Protein AF-A0A382R5F6-F1 (afdb_monomer)

Secondary structure (DSSP, 8-state):
------S----TT-S-SS---------TTS-HHHHHHHHHHHTGGG-SS-----EE-SS-EE-

InterPro domains:
  IPR017932 Glutamine amidotransferase type 2 domain [PS51278] (20-63)
  IPR029055 Nucleophile aminohydrolases, N-terminal [G3DSA:3.60.20.10] (20-60)
  IPR029055 Nucleophile aminohydrolases, N-terminal [SSF56235] (20-60)

pLDDT: mean 81.96, std 16.55, range [43.88, 97.06]

Foldseek 3Di:
DDDDDPPP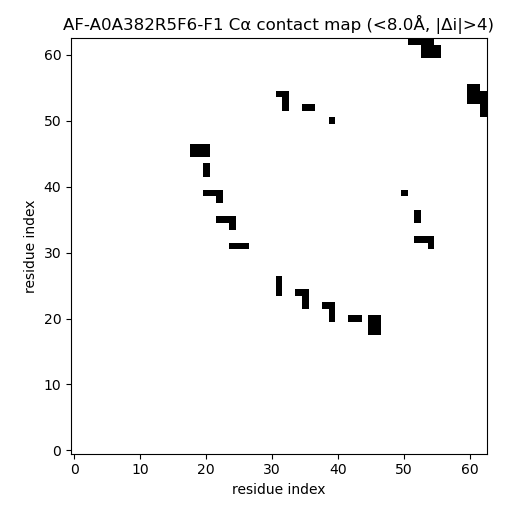PPPPPPDPPQFDDDDDDDDPPDDVQVVRVVVNVVVCVRDVPDDDDWDDPPPDIDD

Organism: NCBI:txid408172

Solvent-accessible surface area (backbone atoms only — not comparable to full-atom values): 4574 Å² total; per-residue (Å²): 138,76,88,76,82,79,90,68,83,68,73,95,66,89,60,78,89,66,64,72,68,85,87,88,84,88,57,88,100,54,76,50,65,63,55,50,50,56,53,50,59,75,34,38,93,31,47,85,88,73,86,88,66,75,50,65,86,86,84,57,77,5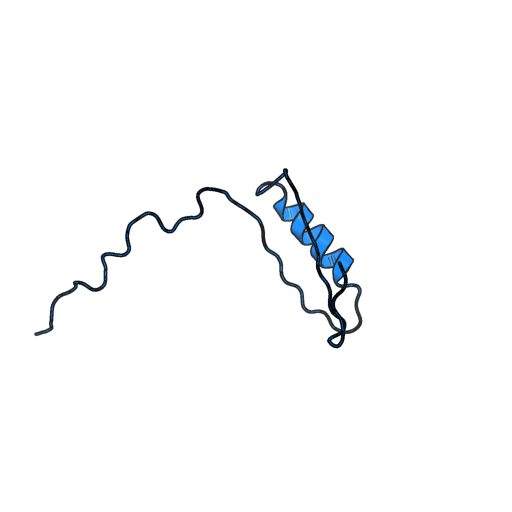2,112

Structure (mmCIF, N/CA/C/O backbone):
data_AF-A0A382R5F6-F1
#
_entry.id   AF-A0A382R5F6-F1
#
loop_
_atom_site.group_PDB
_atom_site.id
_atom_site.type_symbol
_atom_site.label_atom_id
_atom_site.label_alt_id
_atom_site.label_comp_id
_atom_site.label_asym_id
_atom_site.label_entity_id
_atom_site.label_seq_id
_atom_site.pdbx_PDB_ins_code
_atom_site.Cartn_x
_atom_site.Cartn_y
_atom_site.Cartn_z
_atom_site.occupancy
_atom_site.B_iso_or_equiv
_atom_site.auth_seq_id
_atom_site.auth_comp_id
_atom_site.auth_asym_id
_atom_site.auth_atom_id
_atom_site.pdbx_PDB_model_num
ATOM 1 N N . MET A 1 1 ? -26.509 -5.300 -44.603 1.00 43.88 1 MET A N 1
ATOM 2 C CA . MET A 1 1 ? -25.160 -4.767 -44.896 1.00 43.88 1 MET A CA 1
ATOM 3 C C . MET A 1 1 ? -25.113 -3.351 -44.337 1.00 43.88 1 MET A C 1
ATOM 5 O O . MET A 1 1 ? -25.603 -2.443 -44.983 1.00 43.88 1 MET A O 1
ATOM 9 N N . SER A 1 2 ? -25.024 -3.210 -43.012 1.00 46.97 2 SER A N 1
ATOM 10 C CA . SER A 1 2 ? -23.809 -3.119 -42.172 1.00 46.97 2 SER A CA 1
ATOM 11 C C . SER A 1 2 ? -23.102 -1.764 -42.330 1.00 46.97 2 SER A C 1
ATOM 13 O O . SER A 1 2 ? -22.306 -1.626 -43.259 1.00 46.97 2 SER A O 1
ATOM 15 N N . PRO A 1 3 ? -23.374 -0.774 -41.451 1.00 50.66 3 PRO A N 1
ATOM 16 C CA . PRO A 1 3 ? -22.525 0.403 -41.357 1.00 50.66 3 PRO A CA 1
ATOM 17 C C . PRO A 1 3 ? -21.128 -0.062 -40.935 1.00 50.66 3 PRO A C 1
ATOM 19 O O . PRO A 1 3 ? -20.949 -0.835 -39.993 1.00 50.66 3 PRO A O 1
ATOM 22 N N . THR A 1 4 ? -20.159 0.327 -41.742 1.00 60.19 4 THR A N 1
ATOM 23 C CA . THR A 1 4 ? -18.771 -0.110 -41.736 1.00 60.19 4 THR A CA 1
ATOM 24 C C . THR A 1 4 ? -17.989 0.526 -40.584 1.00 60.19 4 THR A C 1
ATOM 26 O O . THR A 1 4 ? -17.807 1.735 -40.541 1.00 60.19 4 THR A O 1
ATOM 29 N N . SER A 1 5 ? -17.521 -0.322 -39.666 1.00 59.66 5 SER A N 1
ATOM 30 C CA . SER A 1 5 ? -16.121 -0.426 -39.204 1.00 59.66 5 SER A CA 1
ATOM 31 C C . SER A 1 5 ? -15.332 0.780 -38.654 1.00 59.66 5 SER A C 1
ATOM 33 O O . SER A 1 5 ? -14.154 0.594 -38.364 1.00 59.66 5 SER A O 1
ATOM 35 N N . GLU A 1 6 ? -15.892 1.965 -38.417 1.00 53.56 6 GLU A N 1
ATOM 36 C CA . GLU A 1 6 ? -15.129 3.090 -37.820 1.00 53.56 6 GLU A CA 1
ATOM 37 C C . GLU A 1 6 ? -15.155 3.157 -36.278 1.00 53.56 6 GLU A C 1
ATOM 39 O O . GLU A 1 6 ? -14.920 4.200 -35.679 1.00 53.56 6 GLU A O 1
ATOM 44 N N . SER A 1 7 ? -15.362 2.026 -35.596 1.00 52.94 7 SER A N 1
ATOM 45 C CA . SER A 1 7 ? -15.233 1.929 -34.131 1.00 52.94 7 SER A CA 1
ATOM 46 C C . SER A 1 7 ? -13.814 1.586 -33.640 1.00 52.94 7 SER A C 1
ATOM 48 O O . SER A 1 7 ? -13.654 1.221 -32.479 1.00 52.94 7 SER A O 1
ATOM 50 N N . TYR A 1 8 ? -12.788 1.641 -34.503 1.00 51.50 8 TYR A N 1
ATOM 51 C CA . TYR A 1 8 ? -11.437 1.126 -34.204 1.00 51.50 8 TYR A CA 1
ATOM 52 C C . TYR A 1 8 ? -10.290 2.147 -34.257 1.00 51.50 8 TYR A C 1
ATOM 54 O O . TYR A 1 8 ? -9.136 1.761 -34.080 1.00 51.50 8 TYR A O 1
ATOM 62 N N . LEU A 1 9 ? -10.560 3.446 -34.411 1.00 59.31 9 LEU A N 1
ATOM 63 C CA . LEU A 1 9 ? -9.531 4.476 -34.211 1.00 59.31 9 LEU A CA 1
ATOM 64 C C . LEU A 1 9 ? -9.372 4.807 -32.717 1.00 59.31 9 LEU A C 1
ATOM 66 O O . LEU A 1 9 ? -9.569 5.945 -32.300 1.00 59.31 9 LEU A O 1
ATOM 70 N N . LEU A 1 10 ? -9.007 3.812 -31.898 1.00 62.22 10 LEU A N 1
ATOM 71 C CA . LEU A 1 10 ? -8.373 4.115 -30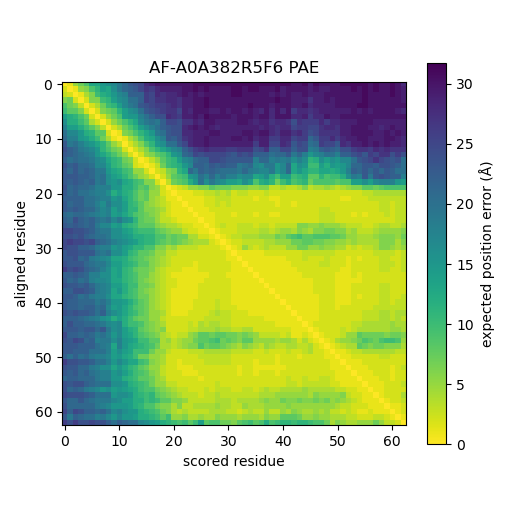.615 1.00 62.22 10 LEU A CA 1
ATOM 72 C C . LEU A 1 10 ? -6.992 4.701 -30.944 1.00 62.22 10 LEU A C 1
ATOM 74 O O . LEU A 1 10 ? -6.198 4.023 -31.611 1.00 62.22 10 LEU A O 1
ATOM 78 N N . PRO A 1 11 ? -6.686 5.950 -30.552 1.00 57.44 11 PRO A N 1
ATOM 79 C CA . PRO A 1 11 ? -5.367 6.511 -30.785 1.00 57.44 11 PRO A CA 1
ATOM 80 C C . PRO A 1 11 ? -4.338 5.569 -30.157 1.00 57.44 11 PRO A C 1
ATOM 82 O O . PRO A 1 11 ? -4.444 5.174 -28.999 1.00 57.44 11 PRO A O 1
ATOM 85 N N . SER A 1 12 ? -3.360 5.150 -30.959 1.00 64.81 12 SER A N 1
ATOM 86 C CA . SER A 1 12 ? -2.380 4.109 -30.625 1.00 64.81 12 SER A CA 1
ATOM 87 C C . SER A 1 12 ? -1.344 4.543 -29.575 1.00 64.81 12 SER A C 1
ATOM 89 O O . SER A 1 12 ? -0.161 4.245 -29.721 1.00 64.81 12 SER A O 1
ATOM 91 N N . ASN A 1 13 ? -1.750 5.246 -28.515 1.00 60.91 13 ASN A N 1
ATOM 92 C CA . ASN A 1 13 ? -0.834 5.701 -27.473 1.00 60.91 13 ASN A CA 1
ATOM 93 C C . ASN A 1 13 ? -1.408 5.746 -26.042 1.00 60.91 13 ASN A C 1
ATOM 95 O O . ASN A 1 13 ? -0.770 6.330 -25.172 1.00 60.91 13 ASN A O 1
ATOM 99 N N . ASP A 1 14 ? -2.525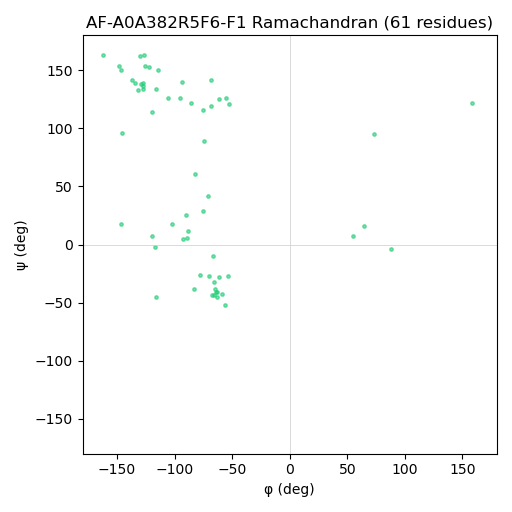 5.071 -25.754 1.00 62.75 14 ASP A N 1
ATOM 100 C CA . ASP A 1 14 ? -3.056 4.909 -24.380 1.00 62.75 14 ASP A CA 1
ATOM 101 C C . ASP A 1 14 ? -2.273 3.881 -23.534 1.00 62.75 14 ASP A C 1
ATOM 103 O O . ASP A 1 14 ? -2.812 3.213 -22.651 1.00 62.75 14 ASP A O 1
ATOM 107 N N . LYS A 1 15 ? -0.978 3.697 -23.806 1.00 60.78 15 LYS A N 1
ATOM 108 C CA . LYS A 1 15 ? -0.111 2.864 -22.967 1.00 60.78 15 LYS A CA 1
ATOM 109 C C . LYS A 1 15 ? 0.601 3.775 -21.967 1.00 60.78 15 LYS A C 1
ATOM 111 O O . LYS A 1 15 ? 1.251 4.726 -22.407 1.00 60.78 15 LYS A O 1
ATOM 116 N N . PRO A 1 16 ? 0.525 3.496 -20.653 1.00 57.31 16 PRO A N 1
ATOM 117 C CA . PRO A 1 16 ? 1.310 4.219 -19.660 1.00 57.31 16 PRO A CA 1
ATOM 118 C C . PRO A 1 16 ? 2.788 4.202 -20.060 1.00 57.31 16 PRO A C 1
ATOM 120 O O . PRO A 1 16 ? 3.368 3.135 -20.268 1.00 57.31 16 PRO A O 1
ATOM 123 N N . ARG A 1 17 ? 3.370 5.390 -20.251 1.00 60.81 17 ARG A N 1
ATOM 124 C CA . ARG A 1 17 ? 4.778 5.555 -20.660 1.00 60.81 17 ARG A CA 1
ATOM 125 C C . ARG A 1 17 ? 5.729 5.340 -19.485 1.00 60.81 17 ARG A C 1
ATOM 127 O O . ARG A 1 17 ? 6.863 4.922 -19.685 1.00 60.81 17 ARG A O 1
ATOM 134 N N . GLU A 1 18 ? 5.218 5.581 -18.284 1.00 64.31 18 GLU A N 1
ATOM 135 C CA . GLU A 1 18 ? 5.823 5.268 -17.000 1.00 64.31 18 GLU A CA 1
ATOM 136 C C . GLU A 1 18 ? 5.081 4.059 -16.423 1.00 64.31 18 GLU A C 1
ATOM 138 O O . GLU A 1 18 ? 3.848 4.035 -16.369 1.00 64.31 18 GLU A O 1
ATOM 143 N N . ALA A 1 19 ? 5.817 3.012 -16.058 1.00 69.12 19 ALA A N 1
ATOM 144 C CA . ALA A 1 19 ? 5.232 1.878 -15.362 1.00 69.12 19 ALA A CA 1
ATOM 145 C C . ALA A 1 19 ? 5.233 2.216 -13.872 1.00 69.12 19 ALA A C 1
ATOM 147 O O . ALA A 1 19 ? 6.303 2.453 -13.336 1.00 69.12 19 ALA A O 1
ATOM 148 N N . CYS A 1 20 ? 4.060 2.219 -13.240 1.00 84.50 20 CYS A N 1
ATOM 149 C CA . CYS A 1 20 ? 3.887 2.158 -11.788 1.00 84.50 20 CYS A CA 1
ATOM 150 C C . CYS A 1 20 ? 3.188 0.830 -11.447 1.00 84.50 20 CYS A C 1
ATOM 152 O O . CYS A 1 20 ? 2.435 0.287 -12.264 1.00 84.50 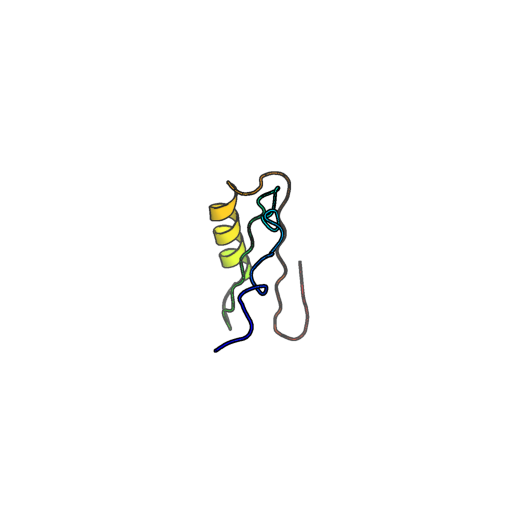20 CYS A O 1
ATOM 154 N N . GLY A 1 21 ? 3.440 0.272 -10.263 1.00 89.56 21 GLY A N 1
ATOM 155 C CA . GLY A 1 21 ? 2.751 -0.924 -9.763 1.00 89.56 21 GLY A CA 1
ATOM 156 C C . GLY A 1 21 ? 1.547 -0.567 -8.890 1.00 89.56 21 GLY A C 1
ATOM 157 O O . GLY A 1 21 ? 1.634 0.349 -8.079 1.00 89.56 21 GLY A O 1
ATOM 158 N N . ILE A 1 22 ? 0.437 -1.302 -9.022 1.00 94.44 22 ILE A N 1
ATOM 159 C CA . ILE A 1 22 ? -0.743 -1.163 -8.153 1.00 94.44 22 ILE A CA 1
ATOM 160 C C . ILE A 1 22 ? -1.107 -2.540 -7.599 1.00 94.44 22 ILE A C 1
ATOM 162 O O . ILE A 1 22 ? -1.079 -3.533 -8.327 1.00 94.44 22 ILE A O 1
ATOM 166 N N . VAL A 1 23 ? -1.470 -2.587 -6.318 1.00 95.56 23 VAL A N 1
ATOM 167 C CA . VAL A 1 23 ? -1.987 -3.777 -5.636 1.00 95.56 23 VAL A CA 1
ATOM 168 C C . VAL A 1 23 ? -3.206 -3.380 -4.808 1.00 95.56 23 VAL A C 1
ATOM 170 O O . VAL A 1 23 ? -3.192 -2.343 -4.151 1.00 95.56 23 VAL A O 1
ATOM 173 N N . GLY A 1 24 ? -4.239 -4.224 -4.810 1.00 95.50 24 GLY A N 1
ATOM 174 C CA . GLY A 1 24 ? -5.365 -4.148 -3.882 1.00 95.50 24 GLY A CA 1
ATOM 175 C C . GLY A 1 24 ? -5.572 -5.498 -3.202 1.00 95.50 24 GLY A C 1
ATOM 176 O O . GLY A 1 24 ? -5.550 -6.5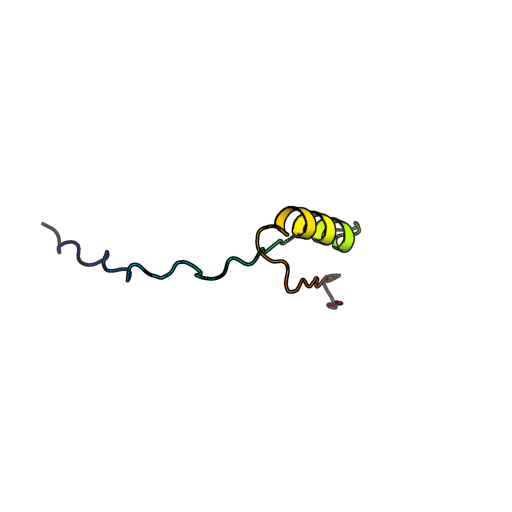33 -3.866 1.00 95.50 24 GLY A O 1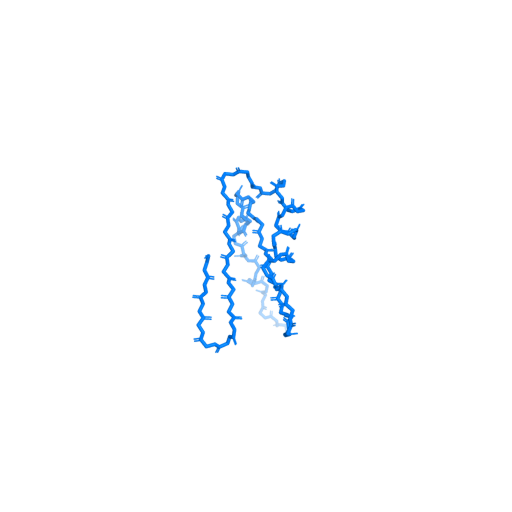
ATOM 177 N N . VAL A 1 25 ? -5.759 -5.490 -1.883 1.00 95.25 25 VAL A N 1
ATOM 178 C CA . VAL A 1 25 ? -6.001 -6.694 -1.079 1.00 95.25 25 VAL A CA 1
ATOM 179 C C . VAL A 1 25 ? -7.199 -6.430 -0.176 1.00 95.25 25 VAL A C 1
ATOM 181 O O . VAL A 1 25 ? -7.270 -5.392 0.475 1.00 95.25 25 VAL A O 1
ATOM 184 N N . TYR A 1 26 ? -8.131 -7.378 -0.131 1.00 94.56 26 TYR A N 1
ATOM 185 C CA . TYR A 1 26 ? -9.246 -7.379 0.809 1.00 94.56 26 TYR A CA 1
ATOM 186 C C . TYR A 1 26 ? -9.158 -8.639 1.662 1.00 94.56 26 TYR A C 1
ATOM 188 O O . TYR A 1 26 ? -9.272 -9.748 1.140 1.00 94.56 26 TYR A O 1
ATOM 196 N N . MET A 1 27 ? -8.917 -8.465 2.961 1.00 91.75 27 MET A N 1
ATOM 197 C CA . MET A 1 27 ? -8.717 -9.574 3.887 1.00 91.75 27 MET A CA 1
ATOM 198 C C . MET A 1 27 ? -9.293 -9.214 5.264 1.00 91.75 27 MET A C 1
ATOM 200 O O . MET A 1 27 ? -8.650 -8.506 6.037 1.00 91.75 27 MET A O 1
ATOM 204 N N . PRO A 1 28 ? -10.536 -9.621 5.567 1.00 88.38 28 PRO A N 1
ATOM 205 C CA . PRO A 1 28 ? -11.158 -9.302 6.844 1.00 88.38 28 PRO A CA 1
ATOM 206 C C . PRO A 1 28 ? -10.468 -10.047 7.995 1.00 88.38 28 PRO A C 1
ATOM 208 O O . PRO A 1 28 ? -10.147 -11.224 7.869 1.00 88.38 28 PRO A O 1
ATOM 211 N N . ASN A 1 29 ? -10.319 -9.372 9.140 1.00 87.44 29 ASN A N 1
ATOM 212 C CA . ASN A 1 29 ? -9.705 -9.891 10.375 1.00 87.44 29 ASN A CA 1
ATOM 213 C C . ASN A 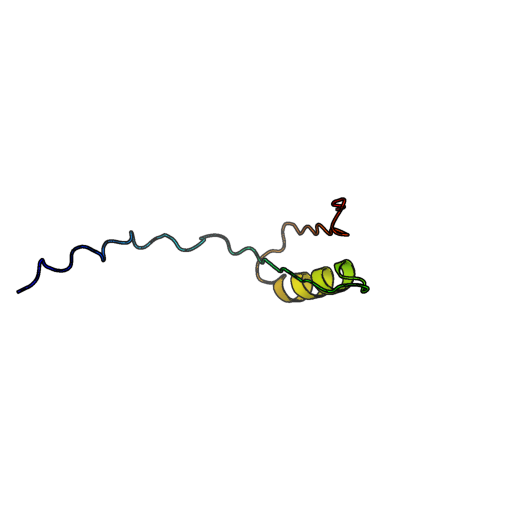1 29 ? -8.206 -10.245 10.288 1.00 87.44 29 ASN A C 1
ATOM 215 O O . ASN A 1 29 ? -7.695 -10.910 11.188 1.00 87.44 29 ASN A O 1
ATOM 219 N N . GLU A 1 30 ? -7.493 -9.787 9.258 1.00 89.00 30 GLU A N 1
ATOM 220 C CA . GLU A 1 30 ? -6.049 -9.999 9.109 1.00 89.00 30 GLU A CA 1
ATOM 221 C C . GLU A 1 30 ? -5.283 -8.688 8.881 1.00 89.00 30 GLU A C 1
ATOM 223 O O . GLU A 1 30 ? -5.852 -7.653 8.532 1.00 89.00 30 GLU A O 1
ATOM 228 N N . ASP A 1 31 ? -3.962 -8.736 9.078 1.00 88.62 31 ASP A N 1
ATOM 229 C CA . ASP A 1 31 ? -3.057 -7.612 8.819 1.00 88.62 31 ASP A CA 1
ATOM 230 C C . ASP A 1 31 ? -2.843 -7.433 7.307 1.00 88.62 31 ASP A C 1
ATOM 232 O O . ASP A 1 31 ? -1.923 -7.990 6.700 1.00 88.62 31 ASP A O 1
ATOM 236 N N . VAL A 1 32 ? -3.720 -6.638 6.689 1.00 94.69 32 VAL A N 1
ATOM 237 C CA . VAL A 1 32 ? -3.682 -6.377 5.246 1.00 94.69 32 VAL A CA 1
ATOM 238 C C . VAL A 1 32 ? -2.480 -5.516 4.835 1.00 94.69 32 VAL A C 1
ATOM 240 O O . VAL A 1 32 ? -1.984 -5.654 3.715 1.00 94.69 32 VAL A O 1
ATOM 243 N N . ALA A 1 33 ? -1.966 -4.666 5.734 1.00 94.50 33 ALA A N 1
ATOM 244 C CA . ALA A 1 33 ? -0.875 -3.736 5.440 1.00 94.50 33 ALA A CA 1
ATOM 245 C C . ALA A 1 33 ? 0.412 -4.487 5.079 1.00 94.50 33 ALA A C 1
ATOM 247 O O . ALA A 1 33 ? 1.056 -4.187 4.071 1.00 94.50 33 ALA A O 1
ATOM 248 N N . LYS A 1 34 ? 0.751 -5.525 5.854 1.00 95.00 34 LYS A N 1
ATOM 249 C CA . LYS A 1 34 ? 1.927 -6.368 5.599 1.00 95.00 34 LYS A CA 1
ATOM 250 C C . LYS A 1 34 ? 1.828 -7.106 4.260 1.00 95.00 34 LYS A C 1
ATOM 252 O O . LYS A 1 34 ? 2.807 -7.182 3.517 1.00 95.00 34 LYS A O 1
ATOM 257 N N . THR A 1 35 ? 0.647 -7.615 3.927 1.00 96.25 35 THR A N 1
ATOM 258 C CA . THR A 1 35 ? 0.407 -8.314 2.658 1.00 96.25 35 THR A CA 1
ATOM 259 C C . THR A 1 35 ? 0.545 -7.370 1.462 1.00 96.25 35 THR A C 1
ATOM 261 O O . THR A 1 35 ? 1.203 -7.712 0.475 1.00 96.25 35 THR A O 1
ATOM 264 N N . VAL A 1 36 ? -0.005 -6.155 1.555 1.00 96.94 36 VAL A N 1
ATOM 265 C CA . VAL A 1 36 ? 0.151 -5.123 0.516 1.00 96.94 36 VAL A CA 1
ATOM 266 C C . VAL A 1 36 ? 1.616 -4.703 0.381 1.00 96.94 36 VAL A C 1
ATOM 268 O O . VAL A 1 36 ? 2.108 -4.606 -0.741 1.00 96.94 36 VAL A O 1
ATOM 271 N N . PHE A 1 37 ? 2.347 -4.550 1.490 1.00 95.75 37 PHE A N 1
ATOM 272 C CA . PHE A 1 37 ? 3.778 -4.237 1.474 1.00 95.75 37 PHE A CA 1
ATOM 273 C C . PHE A 1 37 ? 4.593 -5.264 0.679 1.00 95.75 37 PHE A C 1
ATOM 275 O O . PHE A 1 37 ? 5.317 -4.890 -0.243 1.00 95.75 37 PHE A O 1
ATOM 282 N N . PHE A 1 38 ? 4.450 -6.561 0.972 1.00 97.06 38 PHE A N 1
ATOM 283 C CA . PHE A 1 38 ? 5.187 -7.598 0.238 1.00 97.06 38 PHE A CA 1
ATOM 284 C C . PHE A 1 38 ? 4.777 -7.689 -1.231 1.00 97.06 38 PHE A C 1
ATOM 286 O O . PHE A 1 38 ? 5.609 -7.967 -2.097 1.00 97.06 38 PHE A O 1
ATOM 293 N N . SER A 1 39 ? 3.511 -7.409 -1.528 1.00 95.81 39 SER A N 1
ATOM 294 C CA . SER A 1 39 ? 3.022 -7.374 -2.902 1.00 95.81 39 SER A CA 1
ATOM 295 C C . SER A 1 39 ? 3.631 -6.207 -3.691 1.00 95.81 39 SER A C 1
ATOM 297 O O . SER A 1 39 ? 4.084 -6.402 -4.817 1.00 95.81 39 SER A O 1
ATOM 299 N N . LEU A 1 40 ? 3.717 -5.010 -3.099 1.00 95.88 40 LEU A N 1
ATOM 300 C CA . LEU A 1 40 ? 4.413 -3.865 -3.699 1.00 95.88 40 LEU A CA 1
ATOM 301 C C . LEU A 1 4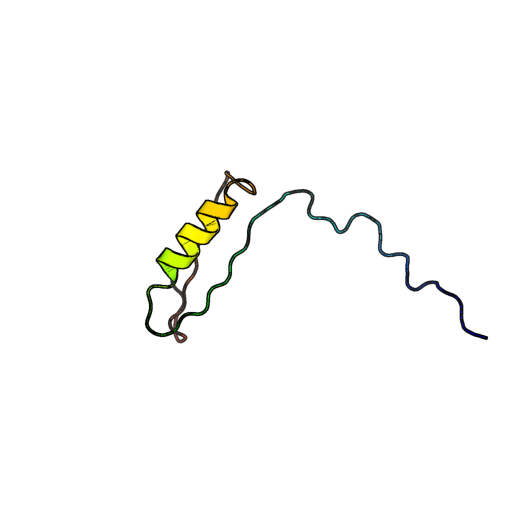0 ? 5.916 -4.125 -3.837 1.00 95.88 40 LEU A C 1
ATOM 303 O O . LEU A 1 40 ? 6.496 -3.797 -4.869 1.00 95.88 40 LEU A O 1
ATOM 307 N N . PHE A 1 41 ? 6.534 -4.783 -2.853 1.00 94.94 41 PHE A N 1
ATOM 308 C CA . PHE A 1 41 ? 7.936 -5.191 -2.927 1.00 94.94 41 PHE A CA 1
ATOM 309 C C . PHE A 1 41 ? 8.201 -6.110 -4.129 1.00 94.94 41 PHE A C 1
ATOM 311 O O . PHE A 1 41 ? 9.158 -5.893 -4.872 1.00 94.94 41 PHE A O 1
ATOM 318 N N . ALA A 1 42 ? 7.319 -7.078 -4.397 1.00 96.31 42 ALA A N 1
ATOM 319 C CA . ALA A 1 42 ? 7.413 -7.922 -5.590 1.00 96.31 42 ALA A CA 1
ATOM 320 C C . ALA A 1 42 ? 7.311 -7.113 -6.903 1.00 96.31 42 ALA A C 1
ATOM 322 O O . ALA A 1 42 ? 7.894 -7.495 -7.924 1.00 96.31 42 ALA A O 1
ATOM 323 N N . LEU A 1 43 ? 6.622 -5.968 -6.879 1.00 93.44 43 LEU A N 1
ATOM 324 C CA . LEU A 1 43 ? 6.461 -5.059 -8.014 1.00 93.44 43 LEU A CA 1
ATOM 325 C C . LEU A 1 43 ? 7.498 -3.930 -8.086 1.00 93.44 43 LEU A C 1
ATOM 327 O O . LEU A 1 43 ? 7.400 -3.129 -9.011 1.00 93.44 43 LEU A O 1
ATOM 331 N N . GLN A 1 44 ? 8.515 -3.873 -7.214 1.00 92.81 44 GLN A N 1
ATOM 332 C CA . GLN A 1 44 ? 9.492 -2.762 -7.201 1.00 92.81 44 GLN A CA 1
ATOM 333 C C . GLN A 1 44 ? 10.159 -2.506 -8.563 1.00 92.81 44 GLN A C 1
ATOM 335 O O . GLN A 1 44 ? 10.561 -1.395 -8.885 1.00 92.81 44 GLN A O 1
ATOM 340 N N . HIS A 1 45 ? 10.255 -3.537 -9.410 1.00 90.12 45 HIS A N 1
ATOM 341 C CA . HIS A 1 45 ? 10.861 -3.426 -10.739 1.00 90.12 45 HIS A CA 1
ATOM 342 C C . HIS A 1 45 ? 10.042 -2.522 -11.679 1.00 90.12 45 HIS A C 1
ATOM 344 O O . HIS A 1 45 ? 10.497 -2.195 -12.771 1.00 90.12 45 HIS A O 1
ATOM 350 N N . ARG A 1 46 ? 8.831 -2.138 -11.259 1.00 88.56 46 ARG A N 1
ATOM 351 C CA . ARG A 1 46 ? 7.931 -1.178 -11.896 1.00 88.56 46 ARG A CA 1
ATOM 352 C C . ARG A 1 46 ? 7.953 0.186 -11.201 1.00 88.56 46 ARG A C 1
ATOM 354 O O . ARG A 1 46 ? 6.987 0.910 -11.335 1.00 88.56 46 ARG A O 1
ATOM 361 N N . GLY A 1 47 ? 8.954 0.515 -10.393 1.00 86.81 47 GLY A N 1
ATOM 362 C CA . GLY A 1 47 ? 9.039 1.828 -9.753 1.00 86.81 47 GLY A CA 1
ATOM 363 C C . GLY A 1 47 ? 9.919 1.809 -8.511 1.00 86.81 47 GLY A C 1
ATOM 364 O O . GLY A 1 47 ? 9.650 1.067 -7.571 1.00 86.81 47 GLY A O 1
ATOM 365 N N . GLN A 1 48 ? 10.960 2.644 -8.508 1.00 84.88 48 GLN A N 1
ATOM 366 C CA . GLN A 1 48 ? 11.923 2.753 -7.400 1.00 84.88 48 GLN A CA 1
ATOM 367 C C . GLN A 1 48 ? 11.922 4.135 -6.730 1.00 84.88 48 GLN A C 1
ATOM 369 O O . GLN A 1 48 ? 12.653 4.354 -5.770 1.00 84.88 48 GLN A O 1
ATOM 374 N N . GLU A 1 49 ? 11.107 5.063 -7.230 1.00 89.12 49 GLU A N 1
ATOM 375 C CA . GLU A 1 49 ? 11.106 6.462 -6.794 1.00 89.12 49 GLU A CA 1
ATOM 376 C C . GLU A 1 49 ? 10.277 6.683 -5.524 1.00 89.12 49 GLU A C 1
ATOM 378 O O . GLU A 1 49 ? 10.660 7.463 -4.655 1.00 89.12 49 GLU A O 1
ATOM 383 N N . SER A 1 50 ? 9.139 5.994 -5.400 1.00 91.31 50 SER A N 1
ATOM 384 C CA . SER A 1 50 ? 8.264 6.060 -4.227 1.00 91.31 50 SER A CA 1
ATOM 385 C C . SER A 1 50 ? 7.296 4.872 -4.173 1.00 91.31 50 SER A C 1
ATOM 387 O O . SER A 1 50 ? 7.076 4.184 -5.170 1.00 91.31 50 SER A O 1
ATOM 389 N N . ALA A 1 51 ? 6.714 4.636 -2.997 1.00 94.25 51 ALA A N 1
ATOM 390 C CA . ALA A 1 51 ? 5.611 3.704 -2.780 1.00 94.25 51 ALA A CA 1
ATOM 391 C C . ALA A 1 51 ? 4.725 4.222 -1.637 1.00 94.25 51 ALA A C 1
ATOM 393 O O . ALA A 1 51 ? 5.203 4.937 -0.757 1.00 94.25 51 ALA A O 1
ATOM 394 N N . GLY A 1 52 ? 3.445 3.848 -1.638 1.00 95.06 52 GLY A N 1
ATOM 395 C CA . GLY A 1 52 ? 2.493 4.213 -0.591 1.00 95.06 52 GLY A CA 1
ATOM 396 C C . GLY A 1 52 ? 1.462 3.113 -0.366 1.00 95.06 52 GLY A C 1
ATOM 397 O O . GLY A 1 52 ? 1.135 2.363 -1.287 1.00 95.06 52 GLY A O 1
ATOM 398 N N . ILE A 1 53 ? 0.968 3.012 0.865 1.00 96.44 53 ILE A N 1
ATOM 399 C CA . ILE A 1 53 ? -0.074 2.070 1.274 1.00 96.44 53 ILE A CA 1
ATOM 400 C C . ILE A 1 53 ? -1.148 2.876 2.001 1.00 96.44 53 ILE A C 1
ATOM 402 O O . ILE A 1 53 ? -0.829 3.759 2.787 1.00 96.44 53 ILE A O 1
ATOM 406 N N . ALA A 1 54 ? -2.412 2.574 1.727 1.00 96.31 54 ALA A N 1
ATOM 407 C CA . ALA A 1 54 ? -3.535 3.030 2.530 1.00 96.31 54 ALA A CA 1
ATOM 408 C C . ALA A 1 54 ? -4.376 1.807 2.895 1.00 96.31 54 ALA A C 1
ATOM 410 O O . ALA A 1 54 ? -4.614 0.940 2.049 1.00 96.31 54 ALA A O 1
ATOM 411 N N . VAL A 1 55 ? -4.808 1.721 4.146 1.00 95.06 55 VAL A N 1
ATOM 412 C CA . VAL A 1 55 ? -5.635 0.624 4.657 1.00 95.06 55 VAL A CA 1
ATOM 413 C C . VAL A 1 55 ? -6.897 1.177 5.293 1.00 95.06 55 VAL A C 1
ATOM 415 O O . VAL A 1 55 ? -6.920 2.314 5.754 1.00 95.06 55 VAL A O 1
ATOM 418 N N . SER A 1 56 ? -7.961 0.379 5.304 1.00 93.50 56 SER A N 1
ATOM 419 C CA . SER A 1 56 ? -9.223 0.755 5.931 1.00 93.50 56 SER A CA 1
ATOM 420 C C . SER A 1 56 ? -9.801 -0.402 6.724 1.00 93.50 56 SER A C 1
ATOM 422 O O . SER A 1 56 ? -9.768 -1.547 6.273 1.00 93.50 56 SER A O 1
ATOM 424 N N . ASP A 1 57 ? -10.379 -0.084 7.877 1.00 91.75 57 ASP A N 1
ATOM 425 C CA . ASP A 1 57 ? -11.202 -0.997 8.672 1.00 91.75 57 ASP A CA 1
ATOM 426 C C . ASP A 1 57 ? -12.694 -0.952 8.272 1.00 91.75 57 ASP A C 1
ATOM 428 O O . ASP A 1 57 ? -13.543 -1.577 8.910 1.00 91.75 57 ASP A O 1
ATOM 432 N N . GLY A 1 58 ? -13.026 -0.208 7.211 1.00 90.94 58 GLY A N 1
ATOM 433 C CA . GLY A 1 58 ? -14.391 0.042 6.751 1.00 90.94 58 GLY A CA 1
ATOM 434 C C . GLY A 1 58 ? -15.068 1.253 7.398 1.00 90.94 58 GLY A C 1
ATOM 435 O O . GLY A 1 58 ? -16.186 1.587 7.006 1.00 90.94 58 GLY A O 1
ATOM 436 N N . LYS A 1 59 ? -14.420 1.923 8.357 1.00 93.56 59 LYS A N 1
ATOM 437 C CA . LYS A 1 59 ? -14.889 3.174 8.976 1.00 93.56 59 LYS A CA 1
ATOM 438 C C . LYS A 1 59 ? -13.936 4.324 8.695 1.00 93.56 59 LYS A C 1
ATOM 440 O O . LYS A 1 59 ? -14.383 5.406 8.330 1.00 93.56 59 LYS A O 1
ATOM 445 N N . GLU A 1 60 ? -12.641 4.077 8.842 1.00 92.75 60 GLU A N 1
ATOM 446 C CA . GLU A 1 60 ? -11.588 5.067 8.647 1.00 92.75 60 GLU A CA 1
ATOM 447 C C . GLU A 1 60 ? -10.497 4.525 7.721 1.00 92.75 60 GLU A C 1
ATOM 449 O O . GLU A 1 60 ? -10.409 3.321 7.459 1.00 92.75 60 GLU A O 1
ATOM 454 N N . ILE A 1 61 ? -9.693 5.435 7.172 1.00 93.25 61 ILE A N 1
ATOM 455 C CA . ILE A 1 61 ? -8.537 5.114 6.332 1.00 93.25 61 ILE A CA 1
ATOM 456 C C . ILE A 1 61 ? -7.283 5.612 7.052 1.00 93.25 61 ILE A C 1
ATOM 458 O O . ILE A 1 61 ? -7.256 6.757 7.503 1.00 93.25 61 ILE A O 1
ATOM 462 N N . SER A 1 62 ? -6.244 4.783 7.117 1.00 88.00 62 SER A N 1
ATOM 463 C CA . SER A 1 62 ? -4.909 5.150 7.603 1.00 88.00 62 SER A CA 1
ATOM 464 C C . SER A 1 62 ? -3.840 4.903 6.534 1.00 88.00 62 SER A C 1
ATOM 466 O O . SER A 1 62 ? -4.029 4.067 5.643 1.00 88.00 62 SER A O 1
ATOM 468 N N . ASN A 1 63 ? -2.741 5.663 6.599 1.00 78.62 63 ASN A N 1
ATOM 469 C CA . ASN A 1 63 ? -1.582 5.557 5.707 1.00 78.62 63 ASN A CA 1
ATOM 470 C C . ASN A 1 63 ? -0.270 5.348 6.471 1.00 78.62 63 ASN A C 1
ATOM 472 O O . ASN A 1 63 ? -0.229 5.654 7.683 1.00 78.62 63 ASN A O 1
#

Mean predicted aligned error: 11.04 Å

Sequence (63 aa):
MSPTSESYLLPSNDKPREACGIVGVYMPNEDVAKTVFFSLFALQHRGQESAGIAVSDGKEISN

Radius of gyration: 19.03 Å; Cα contacts (8 Å, |Δi|>4): 36; chains: 1; bounding box: 37×16×55 Å